Protein AF-A0A7H0F4N0-F1 (afdb_monomer_lite)

pLDDT: mean 88.07, std 16.34, range [26.11, 98.19]

Secondary structure (DSSP, 8-state):
--HHHHHHHHHHHHHHHHHHHHHHHHH-TTHHHHHHHHH-S-S-HHHHHHHHHHHHHT-GGGSPEEEEE-HHHHTT-SEEEETTTTEEEEEHHHHHHS-HHHHHHHHHHHHHHHHHHHHS-TT----------

Sequence (133 aa):
MSQQNQVRNKLNNALTSLIETLQEFAGQSNFWKIFDTAFGQTYNQLRVKELRTQWRLGDKGALPLVEIVNQEVLGISLGAYSIDTDKIYMSEQFVVAAKLADLVLVLLEEYGHHIDAQLSFSGLKTRRFLKSP

Radius of gyration: 15.57 Å; chains: 1; bounding box: 40×34×35 Å

Structure (mmCIF, N/CA/C/O backbone):
data_AF-A0A7H0F4N0-F1
#
_entry.id   AF-A0A7H0F4N0-F1
#
loop_
_atom_site.group_PDB
_atom_site.id
_atom_site.type_symbol
_atom_site.label_atom_id
_atom_site.label_alt_id
_atom_site.label_comp_id
_atom_site.label_asym_id
_atom_site.label_entity_id
_atom_site.label_seq_id
_atom_site.pdbx_PDB_ins_code
_atom_site.Cartn_x
_atom_site.Cartn_y
_atom_site.Cartn_z
_atom_site.occupancy
_atom_site.B_iso_or_equiv
_atom_site.auth_seq_id
_atom_site.auth_comp_id
_atom_site.auth_asym_id
_atom_site.auth_atom_id
_atom_site.pdbx_PDB_model_num
ATOM 1 N N . MET A 1 1 ? 21.449 14.154 -12.716 1.00 59.66 1 MET A N 1
ATOM 2 C CA . MET A 1 1 ? 20.951 13.095 -11.804 1.00 59.66 1 MET A CA 1
ATOM 3 C C . MET A 1 1 ? 20.898 11.789 -12.581 1.00 5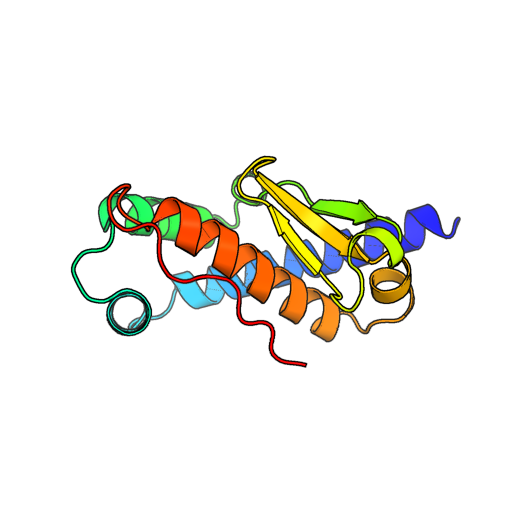9.66 1 MET A C 1
ATOM 5 O O . MET A 1 1 ? 20.528 11.839 -13.744 1.00 59.66 1 MET A O 1
ATOM 9 N N . SER A 1 2 ? 21.302 10.656 -11.997 1.00 82.94 2 SER A N 1
ATOM 10 C CA . SER A 1 2 ? 21.202 9.346 -12.666 1.00 82.94 2 SER A CA 1
ATOM 11 C C . SER A 1 2 ? 19.745 8.873 -12.772 1.00 82.94 2 SER A C 1
ATOM 13 O O . SER A 1 2 ? 18.926 9.219 -11.917 1.00 82.94 2 SER A O 1
ATOM 15 N N . GLN A 1 3 ? 19.436 8.044 -13.776 1.00 78.12 3 GLN A N 1
ATOM 16 C CA . GLN A 1 3 ? 18.103 7.454 -13.987 1.00 78.12 3 GLN A CA 1
ATOM 17 C C . GLN A 1 3 ? 17.570 6.760 -12.721 1.00 78.12 3 GLN A C 1
ATOM 19 O O . GLN A 1 3 ? 16.422 6.961 -12.334 1.00 78.12 3 GLN A O 1
ATOM 24 N N . GLN A 1 4 ? 18.432 6.029 -12.007 1.00 81.44 4 GLN A N 1
ATOM 25 C CA . GLN A 1 4 ? 18.079 5.365 -10.746 1.00 81.44 4 GLN A CA 1
ATOM 26 C C . GLN A 1 4 ? 17.644 6.348 -9.647 1.00 81.44 4 GLN A C 1
ATOM 28 O O . GLN A 1 4 ? 16.707 6.074 -8.900 1.00 81.44 4 GLN A O 1
ATOM 33 N N . ASN A 1 5 ? 18.273 7.526 -9.559 1.00 86.12 5 ASN A N 1
ATOM 34 C CA . ASN A 1 5 ? 17.859 8.550 -8.598 1.00 86.12 5 ASN A CA 1
ATOM 35 C C . ASN A 1 5 ? 16.509 9.170 -8.971 1.00 86.12 5 ASN A C 1
ATOM 37 O O . ASN A 1 5 ? 15.703 9.445 -8.086 1.00 86.12 5 ASN A O 1
ATOM 41 N N . GLN A 1 6 ? 16.234 9.349 -10.264 1.00 86.62 6 GLN A N 1
ATOM 42 C CA . GLN A 1 6 ? 14.939 9.844 -10.731 1.00 86.62 6 GLN A CA 1
ATOM 43 C C . GLN A 1 6 ? 13.813 8.843 -10.443 1.00 86.62 6 GLN A C 1
ATOM 45 O O . GLN A 1 6 ? 12.772 9.236 -9.919 1.00 86.62 6 GLN A O 1
ATOM 50 N N . VAL A 1 7 ? 14.040 7.560 -10.729 1.00 90.56 7 VAL A N 1
ATOM 51 C CA . VAL A 1 7 ? 13.104 6.462 -10.443 1.00 90.56 7 VAL A CA 1
ATOM 52 C C . VAL A 1 7 ? 12.780 6.399 -8.949 1.00 90.56 7 VAL A C 1
ATOM 54 O O . VAL A 1 7 ? 11.610 6.437 -8.569 1.00 90.56 7 VAL A O 1
ATOM 57 N N . ARG A 1 8 ? 13.807 6.409 -8.092 1.00 90.25 8 ARG A N 1
ATOM 58 C CA . ARG A 1 8 ? 13.636 6.395 -6.633 1.00 90.25 8 ARG A CA 1
ATOM 59 C C . ARG A 1 8 ? 12.873 7.617 -6.121 1.00 90.25 8 ARG A C 1
ATOM 61 O O . ARG A 1 8 ? 11.976 7.470 -5.299 1.00 90.25 8 ARG A O 1
ATOM 68 N N . ASN A 1 9 ? 13.189 8.816 -6.613 1.00 93.12 9 ASN A N 1
ATOM 69 C CA . ASN A 1 9 ? 12.488 10.039 -6.208 1.00 93.12 9 ASN A CA 1
ATOM 70 C C . ASN A 1 9 ? 11.012 10.008 -6.618 1.00 93.12 9 ASN A C 1
ATOM 72 O O . ASN A 1 9 ? 10.141 10.362 -5.828 1.00 93.12 9 ASN A O 1
ATOM 76 N N . LYS A 1 10 ? 10.721 9.545 -7.837 1.00 94.12 10 LYS A N 1
ATOM 77 C CA . LYS A 1 10 ? 9.350 9.425 -8.337 1.00 94.12 10 LYS A CA 1
ATOM 78 C C . LYS A 1 10 ? 8.540 8.413 -7.527 1.00 94.12 10 LYS A C 1
ATOM 80 O O . LYS A 1 10 ? 7.405 8.711 -7.165 1.00 94.12 10 LYS A O 1
ATOM 85 N N . LEU A 1 11 ? 9.138 7.270 -7.182 1.00 94.25 11 LEU A N 1
ATOM 86 C CA . LEU A 1 11 ? 8.508 6.277 -6.315 1.00 94.25 11 LEU A CA 1
ATOM 87 C C . LEU A 1 11 ? 8.276 6.821 -4.897 1.00 94.25 11 LEU A C 1
ATOM 89 O O . LEU A 1 11 ? 7.187 6.668 -4.359 1.00 94.25 11 LEU A O 1
ATOM 93 N N . ASN A 1 12 ? 9.249 7.523 -4.311 1.00 94.69 12 ASN A N 1
ATOM 94 C CA . ASN A 1 12 ? 9.091 8.151 -2.994 1.00 94.69 12 ASN A CA 1
ATOM 95 C C . ASN A 1 12 ? 7.967 9.197 -2.970 1.00 94.69 12 ASN A C 1
ATOM 97 O O . ASN A 1 12 ? 7.233 9.296 -1.983 1.00 94.69 12 ASN A O 1
ATOM 101 N N . ASN A 1 13 ? 7.812 9.964 -4.052 1.00 95.94 13 ASN A N 1
ATOM 102 C CA . ASN A 1 13 ? 6.696 10.894 -4.197 1.00 95.94 13 ASN A CA 1
ATOM 103 C C . ASN A 1 13 ? 5.366 10.133 -4.265 1.00 95.94 13 ASN A C 1
ATOM 105 O O . ASN A 1 13 ? 4.433 10.493 -3.557 1.00 95.94 13 ASN A O 1
ATOM 109 N N . ALA A 1 14 ? 5.299 9.043 -5.037 1.00 96.88 14 ALA A N 1
ATOM 110 C CA . ALA A 1 14 ? 4.094 8.220 -5.131 1.00 96.88 14 ALA A CA 1
ATOM 111 C C . ALA A 1 14 ? 3.719 7.589 -3.779 1.00 96.88 14 ALA A C 1
ATOM 113 O O . ALA A 1 14 ? 2.559 7.623 -3.387 1.00 96.88 14 ALA A O 1
ATOM 114 N N . LEU A 1 15 ? 4.701 7.094 -3.019 1.00 96.38 15 LEU A N 1
ATOM 115 C CA . LEU A 1 15 ? 4.493 6.569 -1.664 1.00 96.38 15 LEU A CA 1
ATOM 116 C C . LEU A 1 15 ? 4.022 7.644 -0.680 1.00 96.38 15 LEU A C 1
ATOM 118 O O . LEU A 1 15 ? 3.246 7.357 0.227 1.00 96.38 15 LEU A O 1
ATOM 122 N N . THR A 1 16 ? 4.481 8.885 -0.853 1.00 96.06 16 THR A N 1
ATOM 123 C CA . THR A 1 16 ? 3.986 10.021 -0.065 1.00 96.06 16 THR A CA 1
ATOM 124 C C . THR A 1 16 ? 2.516 10.281 -0.372 1.00 96.06 16 THR A C 1
ATOM 126 O O . THR A 1 16 ? 1.708 10.265 0.550 1.00 96.06 16 THR A O 1
ATOM 129 N N . SER A 1 17 ? 2.153 10.393 -1.651 1.00 97.12 17 SER A N 1
ATOM 130 C CA . SER A 1 17 ? 0.763 10.613 -2.066 1.00 97.12 17 SER A CA 1
ATOM 131 C C . SER A 1 17 ? -0.169 9.445 -1.728 1.00 97.12 17 SER A C 1
ATOM 133 O O . SER A 1 17 ? -1.334 9.665 -1.405 1.00 97.12 17 SER A O 1
ATOM 135 N N . LEU A 1 18 ? 0.327 8.204 -1.744 1.00 97.00 18 LEU A N 1
ATOM 136 C CA . LEU A 1 18 ? -0.422 7.044 -1.260 1.00 97.00 18 LEU A CA 1
ATOM 137 C C . LEU A 1 18 ? -0.762 7.192 0.227 1.00 97.00 18 LEU A C 1
ATOM 139 O O . LEU A 1 18 ? -1.912 6.993 0.609 1.00 97.00 18 LEU A O 1
ATOM 143 N N . ILE A 1 19 ? 0.207 7.572 1.065 1.00 96.25 19 ILE A N 1
ATOM 144 C CA . ILE A 1 19 ? -0.033 7.761 2.502 1.00 96.25 19 ILE A CA 1
ATOM 145 C C . ILE A 1 19 ? -0.975 8.929 2.769 1.00 96.25 19 ILE A C 1
ATOM 147 O O . ILE A 1 19 ? -1.862 8.788 3.604 1.00 96.25 19 ILE A O 1
ATOM 151 N N . GLU A 1 20 ? -0.838 10.036 2.042 1.00 96.19 20 GLU A N 1
ATOM 152 C CA . GLU A 1 20 ? -1.772 11.167 2.121 1.00 96.19 20 GLU A CA 1
ATOM 153 C C . GLU A 1 20 ? -3.200 10.721 1.763 1.00 96.19 20 GLU A C 1
ATOM 155 O O . GLU A 1 20 ? -4.149 11.002 2.495 1.00 96.19 20 GLU A O 1
ATOM 160 N N . THR A 1 21 ? -3.349 9.911 0.710 1.00 96.75 21 THR A N 1
ATOM 161 C CA . THR A 1 21 ? -4.646 9.333 0.318 1.00 96.75 21 THR A CA 1
ATOM 162 C C . THR A 1 21 ? -5.223 8.437 1.424 1.00 96.75 21 THR A C 1
ATOM 164 O O . THR A 1 21 ? -6.410 8.517 1.747 1.00 96.75 21 THR A O 1
ATOM 167 N N . LEU A 1 22 ? -4.395 7.594 2.050 1.00 96.81 22 LEU A N 1
ATOM 168 C CA . LEU A 1 22 ? -4.815 6.735 3.163 1.00 96.81 22 LEU A CA 1
ATOM 169 C C . LEU A 1 22 ? -5.156 7.541 4.426 1.00 96.81 22 LEU A C 1
ATOM 171 O O . LEU A 1 22 ? -6.099 7.189 5.139 1.00 96.81 22 LEU A O 1
ATOM 175 N N . GLN A 1 23 ? -4.432 8.629 4.695 1.00 96.50 23 GLN A N 1
ATOM 176 C CA . GLN A 1 23 ? -4.719 9.574 5.777 1.00 96.50 23 GLN A CA 1
ATOM 177 C C . GLN A 1 23 ? -6.105 10.195 5.610 1.00 96.50 23 GLN A C 1
ATOM 179 O O . GLN A 1 23 ? -6.920 10.147 6.539 1.00 96.50 23 GLN A O 1
ATOM 184 N N . GLU A 1 24 ? -6.389 10.729 4.421 1.00 96.56 24 GLU A N 1
ATOM 185 C CA . GLU A 1 24 ? -7.694 11.294 4.079 1.00 96.56 24 GLU A CA 1
ATOM 186 C C . GLU A 1 24 ? -8.801 10.249 4.232 1.00 96.56 24 GLU A C 1
ATOM 188 O O . GLU A 1 24 ? -9.806 10.494 4.906 1.00 96.56 24 GLU A O 1
ATOM 193 N N . PHE A 1 25 ? -8.587 9.047 3.690 1.00 96.00 25 PHE A N 1
ATOM 194 C CA . PHE A 1 25 ? -9.514 7.926 3.813 1.00 96.00 25 PHE A CA 1
ATOM 195 C C . PHE A 1 25 ? -9.801 7.557 5.279 1.00 96.00 25 PHE A C 1
ATOM 197 O O . PHE A 1 25 ? -10.961 7.459 5.687 1.00 96.00 25 PHE A O 1
ATOM 204 N N . ALA A 1 26 ? -8.770 7.434 6.117 1.00 96.31 26 ALA A N 1
ATOM 205 C CA . ALA A 1 26 ? -8.908 7.121 7.541 1.00 96.31 26 ALA A CA 1
ATOM 206 C C . ALA A 1 26 ? -9.651 8.215 8.340 1.00 96.31 26 ALA A C 1
ATOM 208 O O . ALA A 1 26 ? -10.211 7.954 9.425 1.00 96.31 26 ALA A O 1
ATOM 209 N N . GLY A 1 27 ? -9.660 9.443 7.821 1.00 95.81 27 GLY A N 1
ATOM 210 C CA . GLY A 1 27 ? -10.404 10.588 8.336 1.00 95.81 27 GLY A CA 1
ATOM 211 C C . GLY A 1 27 ? -11.907 10.550 8.046 1.00 95.81 27 GLY A C 1
ATOM 212 O O . GLY A 1 27 ? -12.668 11.169 8.790 1.00 95.81 27 GLY A O 1
ATOM 213 N N . GLN A 1 28 ? -12.356 9.796 7.039 1.00 97.00 28 GLN A N 1
ATOM 214 C CA . GLN A 1 28 ? -13.747 9.842 6.583 1.00 97.00 28 GLN A CA 1
ATOM 215 C C . GLN A 1 28 ? -14.744 9.342 7.643 1.00 97.00 28 GLN A C 1
ATOM 217 O O . GLN A 1 28 ? -14.494 8.389 8.392 1.00 97.00 28 GLN A O 1
ATOM 222 N N . SER A 1 29 ? -15.919 9.977 7.689 1.00 97.06 29 SER A N 1
ATOM 223 C CA . SER A 1 29 ? -17.006 9.617 8.612 1.00 97.06 29 SER A CA 1
ATOM 224 C C . SER A 1 29 ? -17.629 8.257 8.281 1.00 97.06 29 SER A C 1
ATOM 226 O O . SER A 1 29 ? -18.029 7.523 9.181 1.00 97.06 29 SER A O 1
ATOM 228 N N . ASN A 1 30 ? -17.646 7.882 7.001 1.00 96.50 30 ASN A N 1
ATOM 229 C CA . ASN A 1 30 ? -18.139 6.604 6.487 1.00 96.50 30 ASN A CA 1
ATOM 230 C C . ASN A 1 30 ? -17.053 5.513 6.393 1.00 96.50 30 ASN A C 1
ATOM 232 O O . ASN A 1 30 ? -17.327 4.464 5.816 1.00 96.50 30 ASN A O 1
ATOM 236 N N . PHE A 1 31 ? -15.861 5.715 6.972 1.00 96.31 31 PHE A N 1
ATOM 237 C CA . PHE A 1 31 ? -14.742 4.760 6.932 1.00 96.31 31 PHE A CA 1
ATOM 238 C C . PHE A 1 31 ? -15.171 3.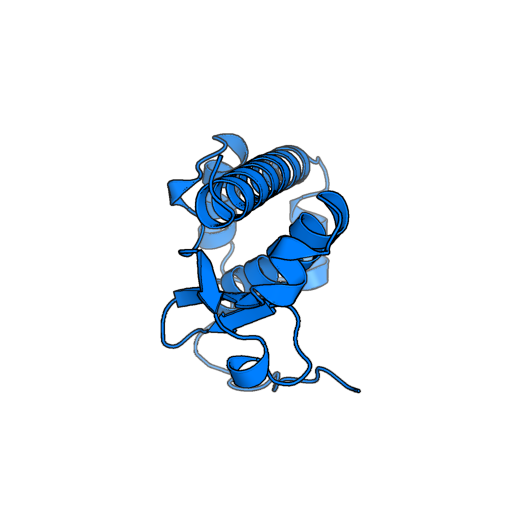311 7.219 1.00 96.31 31 PHE A C 1
ATOM 240 O O . PHE A 1 31 ? -14.912 2.413 6.425 1.00 96.31 31 PHE A O 1
ATOM 247 N N . TRP A 1 32 ? -15.890 3.086 8.325 1.00 95.12 32 TRP A N 1
ATOM 248 C CA . TRP A 1 32 ? -16.345 1.746 8.714 1.00 95.12 32 TRP A CA 1
ATOM 249 C C . TRP A 1 32 ? -17.326 1.144 7.711 1.00 95.12 32 TRP A C 1
ATOM 251 O O . TRP A 1 32 ? -17.184 -0.013 7.346 1.00 95.12 32 TRP A O 1
ATOM 261 N N . LYS A 1 33 ? -18.240 1.957 7.172 1.00 95.06 33 LYS A N 1
ATOM 262 C CA . LYS A 1 33 ? -19.189 1.515 6.145 1.00 95.06 33 LYS A CA 1
ATOM 263 C C . LYS A 1 33 ? -18.476 1.054 4.871 1.00 95.06 33 LYS A C 1
ATOM 265 O O . LYS A 1 33 ? -18.943 0.123 4.220 1.00 95.06 33 LYS A O 1
ATOM 270 N N . ILE A 1 34 ? -17.365 1.698 4.507 1.00 93.00 34 ILE A N 1
ATOM 27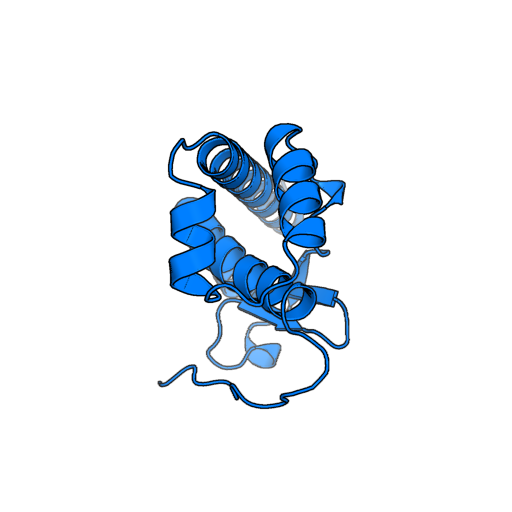1 C CA . ILE A 1 34 ? -16.563 1.300 3.343 1.00 93.00 34 ILE A CA 1
ATOM 272 C C . ILE A 1 34 ? -15.928 -0.076 3.586 1.00 93.00 34 ILE A C 1
ATOM 274 O O . ILE A 1 34 ? -16.042 -0.945 2.723 1.00 93.00 34 ILE A O 1
ATOM 278 N N . PHE A 1 35 ? -15.359 -0.314 4.772 1.00 91.12 35 PHE A N 1
ATOM 279 C CA . PHE A 1 35 ? -14.848 -1.639 5.146 1.00 91.12 35 PHE A CA 1
ATOM 280 C C . PHE A 1 35 ? -15.939 -2.705 5.192 1.00 91.12 35 PHE A C 1
ATOM 282 O O . PHE A 1 35 ? -15.758 -3.763 4.596 1.00 91.12 35 PHE A O 1
ATOM 289 N N . ASP A 1 36 ? -17.082 -2.409 5.812 1.00 91.25 36 ASP A N 1
ATOM 290 C CA . ASP A 1 36 ? -18.217 -3.333 5.882 1.00 91.25 36 ASP A CA 1
ATOM 291 C C . ASP A 1 36 ? -18.724 -3.726 4.485 1.00 91.25 36 ASP A C 1
ATOM 293 O O . ASP A 1 36 ? -19.159 -4.854 4.258 1.00 91.25 36 ASP A O 1
ATOM 297 N N . THR A 1 37 ? -18.654 -2.796 3.528 1.00 90.31 37 THR A N 1
ATOM 298 C CA . THR A 1 37 ? -19.050 -3.039 2.134 1.00 90.31 37 THR A CA 1
ATOM 299 C C . THR A 1 37 ? -18.030 -3.911 1.402 1.00 90.31 37 THR A C 1
ATOM 301 O O . THR A 1 37 ? -18.421 -4.811 0.663 1.00 90.31 37 THR A O 1
ATOM 304 N N . ALA A 1 38 ? -16.734 -3.655 1.593 1.00 87.31 38 ALA A N 1
ATOM 305 C CA . ALA A 1 38 ? -15.667 -4.364 0.888 1.00 87.31 38 ALA A CA 1
ATOM 306 C C . ALA A 1 38 ? -15.401 -5.769 1.457 1.00 87.31 38 ALA A C 1
ATOM 308 O O . ALA A 1 38 ? -15.194 -6.712 0.697 1.00 87.31 38 ALA A O 1
ATOM 309 N N . PHE A 1 39 ? -15.436 -5.915 2.783 1.00 85.69 39 PHE A N 1
ATOM 310 C CA . PHE A 1 39 ? -15.008 -7.121 3.499 1.00 85.69 39 PHE A CA 1
ATOM 311 C C . PHE A 1 39 ? -16.148 -7.835 4.249 1.00 85.69 39 PHE A C 1
ATOM 313 O O . PHE A 1 39 ? -15.912 -8.834 4.933 1.00 85.69 39 PHE A O 1
ATOM 320 N N . GLY A 1 40 ? -17.390 -7.351 4.144 1.00 87.19 40 GLY A N 1
ATOM 321 C CA . GLY A 1 40 ? -18.505 -7.837 4.960 1.00 87.19 40 GLY A CA 1
ATOM 322 C C . GLY A 1 40 ? -18.347 -7.431 6.427 1.00 87.19 40 GLY A C 1
ATOM 323 O O . GLY A 1 40 ? -17.635 -6.492 6.737 1.00 87.19 40 GLY A O 1
ATOM 324 N N . GLN A 1 41 ? -18.986 -8.140 7.360 1.00 82.44 41 GLN A N 1
ATOM 325 C CA . GLN A 1 41 ? -18.938 -7.793 8.796 1.00 82.44 41 GLN A CA 1
ATOM 326 C C . GLN A 1 41 ? -18.054 -8.732 9.635 1.00 82.44 41 GLN A C 1
ATOM 328 O O . GLN A 1 41 ? -17.961 -8.578 10.850 1.00 82.44 41 GLN A O 1
ATOM 333 N N . THR A 1 42 ? -17.410 -9.719 9.005 1.00 85.19 42 THR A N 1
ATOM 334 C CA . THR A 1 42 ? -16.651 -10.784 9.689 1.00 85.19 42 THR A CA 1
ATOM 335 C C . THR A 1 42 ? -15.134 -10.611 9.607 1.00 85.19 42 THR A C 1
ATOM 337 O O . THR A 1 42 ? -14.397 -11.503 10.023 1.00 85.19 42 THR A O 1
ATOM 340 N N . TYR A 1 43 ? -14.647 -9.500 9.051 1.00 88.00 43 TYR A N 1
ATOM 341 C CA . TYR A 1 43 ? -13.216 -9.210 9.002 1.00 88.00 43 TYR A CA 1
ATOM 342 C C . TYR A 1 43 ? -12.666 -8.874 10.393 1.00 88.00 43 TYR A C 1
ATOM 344 O O . TYR A 1 43 ? -13.398 -8.517 11.320 1.00 88.00 43 TYR A O 1
ATOM 352 N N . ASN A 1 44 ? -11.343 -8.949 10.542 1.00 89.88 44 ASN A N 1
ATOM 353 C CA . ASN A 1 44 ? -10.676 -8.601 11.791 1.00 89.88 44 ASN A CA 1
ATOM 354 C C . ASN A 1 44 ? -10.774 -7.086 12.076 1.00 89.88 44 ASN A C 1
ATOM 356 O O . ASN A 1 44 ? -9.913 -6.296 11.685 1.00 89.88 44 ASN A O 1
ATOM 360 N N . GLN A 1 45 ? -11.831 -6.667 12.779 1.00 90.94 45 GLN A N 1
ATOM 361 C CA . GLN A 1 45 ? -12.064 -5.259 13.114 1.00 90.94 45 GLN A CA 1
ATOM 362 C C . GLN A 1 45 ? -10.958 -4.656 13.985 1.00 90.94 45 GLN A C 1
ATOM 364 O O . GLN A 1 45 ? -10.694 -3.459 13.872 1.00 90.94 45 GLN A O 1
ATOM 369 N N . LEU A 1 46 ? -10.305 -5.452 14.842 1.00 92.44 46 LEU A N 1
ATOM 370 C CA . LEU A 1 46 ? -9.176 -4.979 15.644 1.00 92.44 46 LEU A CA 1
ATOM 371 C C . LEU A 1 46 ? -8.012 -4.581 14.732 1.00 92.44 46 LEU A C 1
ATOM 373 O O . LEU A 1 46 ? -7.505 -3.466 14.851 1.00 92.44 46 LEU A O 1
ATOM 377 N N . ARG A 1 47 ? -7.683 -5.425 13.748 1.00 92.94 47 ARG A N 1
ATOM 378 C CA . ARG A 1 47 ? -6.644 -5.115 12.760 1.00 92.94 47 ARG A CA 1
ATOM 379 C C . ARG A 1 47 ? -6.976 -3.863 11.948 1.00 92.94 47 ARG A C 1
ATOM 381 O O . ARG A 1 47 ? -6.111 -3.019 11.742 1.00 92.94 47 ARG A O 1
ATOM 388 N N . VAL A 1 48 ? -8.237 -3.673 11.552 1.00 94.06 48 VAL A N 1
ATOM 389 C CA . VAL A 1 48 ? -8.659 -2.440 10.857 1.00 94.06 48 VAL A CA 1
ATOM 390 C C . VAL A 1 48 ? -8.547 -1.198 11.750 1.00 94.06 48 VAL A C 1
ATOM 392 O O . VAL A 1 48 ? -8.192 -0.128 11.256 1.00 94.06 48 VAL A O 1
ATOM 395 N N . LYS A 1 49 ? -8.797 -1.300 13.065 1.00 95.00 49 LYS A N 1
ATOM 396 C CA . LYS A 1 49 ? -8.574 -0.177 14.003 1.00 95.00 49 LYS A CA 1
ATOM 397 C C . LYS A 1 49 ? -7.096 0.221 14.072 1.00 95.00 49 LYS A C 1
ATOM 399 O O . LYS A 1 49 ? -6.792 1.416 14.096 1.00 95.00 49 LYS A O 1
ATOM 404 N N . GLU A 1 50 ? -6.195 -0.756 14.088 1.00 94.56 50 GLU A N 1
ATOM 405 C CA . GLU A 1 50 ? -4.746 -0.522 14.060 1.00 94.56 50 GLU A CA 1
ATOM 406 C C . GLU A 1 50 ? -4.318 0.144 12.750 1.00 94.56 50 GLU A C 1
ATOM 408 O O . GLU A 1 50 ? -3.704 1.210 12.789 1.00 94.56 50 GLU A O 1
ATOM 413 N N . LEU A 1 51 ? -4.727 -0.419 11.606 1.00 94.50 51 LEU A N 1
ATOM 414 C CA . LEU A 1 51 ? -4.467 0.147 10.278 1.00 94.50 51 LEU A CA 1
ATOM 415 C C . LEU A 1 51 ? -4.965 1.590 10.178 1.00 94.50 51 LEU A C 1
ATOM 417 O O . LEU A 1 51 ? -4.225 2.479 9.772 1.00 94.50 51 LEU A O 1
ATOM 421 N N . ARG A 1 52 ? -6.190 1.865 10.641 1.00 95.62 52 ARG A N 1
ATOM 422 C CA . ARG A 1 52 ? -6.742 3.226 10.656 1.00 95.62 52 ARG A CA 1
ATOM 423 C C . ARG A 1 52 ? -5.888 4.190 11.482 1.00 95.62 52 ARG A C 1
ATOM 425 O O . ARG A 1 52 ? -5.755 5.355 11.111 1.00 95.62 52 ARG A O 1
ATOM 432 N N . THR A 1 53 ? -5.346 3.730 12.607 1.00 95.19 53 THR A N 1
ATOM 433 C CA . THR A 1 53 ? -4.475 4.543 13.469 1.00 95.19 53 THR A CA 1
ATOM 434 C C . THR A 1 53 ? -3.150 4.833 12.769 1.00 95.19 53 THR A C 1
ATOM 436 O O . THR A 1 53 ? -2.747 5.992 12.708 1.00 95.19 53 THR A O 1
ATOM 439 N N . GLN A 1 54 ? -2.526 3.814 12.174 1.00 94.44 54 GLN A N 1
ATOM 440 C CA . GLN A 1 54 ? -1.298 3.949 11.380 1.00 94.44 54 GLN A CA 1
ATOM 441 C C . GLN A 1 54 ? -1.490 4.924 10.214 1.00 94.44 54 GLN A C 1
ATOM 443 O O . GLN A 1 54 ? -0.693 5.847 10.041 1.00 94.44 54 GLN A O 1
ATOM 448 N N . TRP A 1 55 ? -2.597 4.790 9.478 1.00 95.62 55 TRP A N 1
ATOM 449 C CA . TRP A 1 55 ? -2.941 5.704 8.395 1.00 95.62 55 TRP A CA 1
ATOM 450 C C . TRP A 1 55 ? -3.108 7.122 8.897 1.00 95.62 55 TRP A C 1
ATOM 452 O O . TRP A 1 55 ? -2.463 7.996 8.351 1.00 95.62 55 TRP A O 1
ATOM 462 N N . ARG A 1 56 ? -3.862 7.376 9.972 1.00 95.38 56 ARG A N 1
ATOM 463 C CA . ARG A 1 56 ? -4.013 8.740 10.522 1.00 95.38 56 ARG A CA 1
ATOM 464 C C . ARG A 1 56 ? -2.687 9.387 10.917 1.00 95.38 56 ARG A C 1
ATOM 466 O O . ARG A 1 56 ? -2.533 10.591 10.739 1.00 95.38 56 ARG A O 1
ATOM 473 N N . LEU A 1 57 ? -1.744 8.602 11.430 1.00 94.62 57 LEU A N 1
ATOM 474 C CA . LEU A 1 57 ? -0.408 9.081 11.786 1.00 94.62 57 LEU A CA 1
ATOM 475 C C . LEU A 1 57 ? 0.489 9.332 10.564 1.00 94.62 57 LEU A C 1
ATOM 477 O O . LEU A 1 57 ? 1.528 9.968 10.706 1.00 94.62 57 LEU A O 1
ATOM 481 N N . GLY A 1 58 ? 0.092 8.867 9.376 1.00 91.25 58 GLY A N 1
ATOM 482 C CA . GLY A 1 58 ? 0.911 8.950 8.169 1.00 91.25 58 GLY A CA 1
ATOM 483 C C . GLY A 1 58 ? 2.135 8.040 8.225 1.00 91.25 58 GLY A C 1
ATOM 484 O O . GLY A 1 58 ? 3.179 8.370 7.660 1.00 91.25 58 GLY A O 1
ATOM 485 N N . ASP A 1 59 ? 2.036 6.924 8.950 1.00 85.50 59 ASP A N 1
ATOM 486 C CA . ASP A 1 59 ? 3.167 6.034 9.182 1.00 85.50 59 ASP A CA 1
ATOM 487 C C . ASP A 1 59 ? 3.527 5.245 7.913 1.00 85.50 59 ASP A C 1
ATOM 489 O O . ASP A 1 59 ? 2.907 4.237 7.573 1.00 85.50 59 ASP A O 1
ATOM 493 N N . LYS A 1 60 ? 4.577 5.697 7.218 1.00 79.50 60 LYS A N 1
ATOM 494 C CA . LYS A 1 60 ? 5.159 5.002 6.057 1.00 79.50 60 LYS A CA 1
ATOM 495 C C . LYS A 1 60 ? 5.761 3.641 6.413 1.00 79.50 60 LYS A C 1
ATOM 497 O O . LYS A 1 60 ? 5.893 2.810 5.520 1.00 79.50 60 LYS A O 1
ATOM 502 N N . GLY A 1 61 ? 6.123 3.409 7.677 1.00 78.81 61 GLY A N 1
ATOM 503 C CA . GLY A 1 61 ? 6.640 2.124 8.151 1.00 78.81 61 GLY A CA 1
ATOM 504 C C . GLY A 1 61 ? 5.588 1.013 8.152 1.00 78.81 61 GLY A C 1
ATOM 505 O O . GLY A 1 61 ? 5.949 -0.159 8.190 1.00 78.81 61 GLY A O 1
ATOM 506 N N . ALA A 1 62 ? 4.303 1.369 8.057 1.00 78.44 62 ALA A N 1
ATOM 507 C CA . ALA A 1 62 ? 3.200 0.422 7.916 1.00 78.44 62 ALA A CA 1
ATOM 508 C C . ALA A 1 62 ? 2.964 -0.042 6.464 1.00 78.44 62 ALA A C 1
ATOM 510 O O . ALA A 1 62 ? 2.051 -0.833 6.221 1.00 78.44 62 ALA A O 1
ATOM 511 N N . LEU A 1 63 ? 3.736 0.462 5.493 1.00 91.19 63 LEU A N 1
ATOM 512 C CA . LEU A 1 63 ? 3.672 -0.011 4.113 1.00 91.19 63 LEU A CA 1
ATOM 513 C C . LEU A 1 63 ? 4.595 -1.220 3.908 1.00 91.19 63 LEU A C 1
ATOM 515 O O . LEU A 1 63 ? 5.720 -1.215 4.416 1.00 91.19 63 LEU A O 1
ATOM 519 N N . PRO A 1 64 ? 4.176 -2.216 3.108 1.00 93.81 64 PRO A N 1
ATOM 520 C CA . PRO A 1 64 ? 5.080 -3.259 2.651 1.00 93.81 64 PRO A CA 1
ATOM 521 C C . PRO A 1 64 ? 6.214 -2.639 1.825 1.00 93.81 64 PRO A C 1
ATOM 523 O O . PRO A 1 64 ? 6.055 -1.592 1.185 1.00 93.81 64 PRO A O 1
ATOM 526 N N . LEU A 1 65 ? 7.376 -3.294 1.824 1.00 95.69 65 LEU A N 1
ATOM 527 C CA . LEU A 1 65 ? 8.515 -2.824 1.039 1.00 95.69 65 LEU A CA 1
ATOM 528 C C . LEU A 1 65 ? 8.169 -2.836 -0.452 1.00 95.69 65 LEU A C 1
ATOM 530 O O . LEU A 1 65 ? 7.593 -3.803 -0.955 1.00 95.69 65 LEU A O 1
ATOM 534 N N . VAL A 1 66 ? 8.570 -1.775 -1.157 1.00 96.56 66 VAL A N 1
ATOM 535 C CA . VAL A 1 66 ? 8.417 -1.687 -2.611 1.00 96.56 66 VAL A CA 1
ATOM 536 C C . VAL A 1 66 ? 9.733 -2.001 -3.303 1.00 96.56 66 VAL A C 1
ATOM 538 O O . VAL A 1 66 ? 10.744 -1.336 -3.069 1.00 96.56 66 VAL A O 1
ATOM 541 N N . GLU A 1 67 ? 9.705 -2.994 -4.181 1.00 96.06 67 GLU A N 1
ATOM 542 C CA . GLU A 1 67 ? 10.845 -3.431 -4.976 1.00 96.06 67 GLU A CA 1
ATOM 543 C C . GLU A 1 67 ? 10.579 -3.182 -6.462 1.00 96.06 67 GLU A C 1
ATOM 545 O O . GLU A 1 67 ? 9.495 -3.447 -6.977 1.00 96.06 67 GLU A O 1
ATOM 550 N N . ILE A 1 68 ? 11.573 -2.641 -7.161 1.00 95.75 68 ILE A N 1
ATOM 551 C CA . ILE A 1 68 ? 11.478 -2.382 -8.596 1.00 95.75 68 ILE A CA 1
ATOM 552 C C . ILE A 1 68 ? 12.109 -3.557 -9.330 1.00 95.75 68 ILE A C 1
ATOM 554 O O . ILE A 1 68 ? 13.263 -3.899 -9.076 1.00 95.75 68 ILE A O 1
ATOM 558 N N . VAL A 1 69 ? 11.352 -4.152 -10.247 1.00 95.75 69 VAL A N 1
ATOM 559 C CA . VAL A 1 69 ? 11.765 -5.327 -11.019 1.00 95.75 69 VAL A CA 1
ATOM 560 C C . VAL A 1 69 ? 11.585 -5.088 -12.513 1.00 95.75 69 VAL A C 1
ATOM 562 O O . VAL A 1 69 ? 10.867 -4.182 -12.941 1.00 95.75 69 VAL A O 1
ATOM 565 N N . ASN A 1 70 ? 12.234 -5.915 -13.328 1.00 95.56 70 ASN A N 1
ATOM 566 C CA . ASN A 1 70 ? 12.004 -5.908 -14.768 1.00 95.56 70 ASN A CA 1
ATOM 567 C C . ASN A 1 70 ? 10.546 -6.317 -15.073 1.00 95.56 70 ASN A C 1
ATOM 569 O O . ASN A 1 70 ? 10.006 -7.212 -14.423 1.00 95.56 70 ASN A O 1
ATOM 573 N N . GLN A 1 71 ? 9.928 -5.682 -16.077 1.00 93.88 71 GLN A N 1
ATOM 574 C CA . GLN A 1 71 ? 8.570 -5.989 -16.547 1.00 93.88 71 GLN A CA 1
ATOM 575 C C . GLN A 1 71 ? 8.371 -7.484 -16.852 1.00 93.88 71 GLN A C 1
ATOM 577 O O . GLN A 1 71 ? 7.298 -8.019 -16.589 1.00 93.88 71 GLN A O 1
ATOM 582 N N . GLU A 1 72 ? 9.404 -8.177 -17.337 1.00 94.19 72 GLU A N 1
ATOM 583 C CA . GLU A 1 72 ? 9.370 -9.617 -17.629 1.00 94.19 72 GLU A CA 1
ATOM 584 C C . GLU A 1 72 ? 8.990 -10.468 -16.406 1.00 94.19 72 GLU A C 1
ATOM 586 O O . GLU A 1 72 ? 8.281 -11.461 -16.551 1.00 94.19 72 GLU A O 1
ATOM 591 N N . VAL A 1 73 ? 9.387 -10.052 -15.195 1.00 94.19 73 VAL A N 1
ATOM 592 C CA . VAL A 1 73 ? 9.042 -10.742 -13.93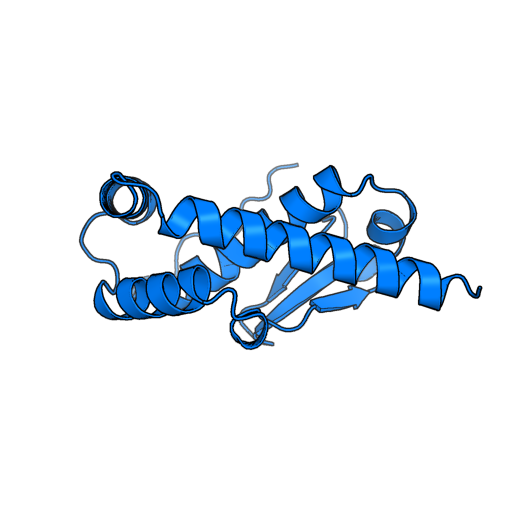6 1.00 94.19 73 VAL A CA 1
ATOM 593 C C . VAL A 1 73 ? 7.541 -10.655 -13.645 1.00 94.19 73 VAL A C 1
ATOM 595 O O . VAL A 1 73 ? 6.963 -11.575 -13.071 1.00 94.19 73 VAL A O 1
ATOM 598 N N . LEU A 1 74 ? 6.902 -9.555 -14.050 1.00 93.38 74 LEU A N 1
ATOM 599 C CA . LEU A 1 74 ? 5.489 -9.269 -13.789 1.00 93.38 74 LEU A CA 1
ATOM 600 C C . LEU A 1 74 ? 4.568 -9.667 -14.955 1.00 93.38 74 LEU A C 1
ATOM 602 O O . LEU A 1 74 ? 3.341 -9.565 -14.841 1.00 93.38 74 LEU A O 1
ATOM 606 N N . GLY A 1 75 ? 5.132 -10.108 -16.083 1.00 93.50 75 GLY A N 1
ATOM 607 C CA . GLY A 1 75 ? 4.383 -10.398 -17.301 1.00 93.50 75 GLY A CA 1
ATOM 608 C C . GLY A 1 75 ? 3.652 -9.153 -17.802 1.00 93.50 75 GLY A C 1
ATOM 609 O O . GLY A 1 75 ? 4.280 -8.155 -18.143 1.00 93.50 75 GLY A O 1
ATOM 610 N N . ILE A 1 76 ? 2.318 -9.202 -17.826 1.00 92.19 76 ILE A N 1
ATOM 611 C CA . ILE A 1 76 ? 1.466 -8.074 -18.245 1.00 92.19 76 ILE A CA 1
ATOM 612 C C . ILE A 1 76 ? 1.127 -7.099 -17.103 1.00 92.19 76 ILE A C 1
ATOM 614 O O . ILE A 1 76 ? 0.515 -6.062 -17.342 1.00 92.19 76 ILE A O 1
ATOM 618 N N . SER A 1 77 ? 1.486 -7.422 -15.856 1.00 94.25 77 SER A N 1
ATOM 619 C CA . SER A 1 77 ? 1.125 -6.602 -14.694 1.00 94.25 77 SER A CA 1
ATOM 620 C C . SER A 1 77 ? 2.070 -5.413 -14.511 1.00 94.25 77 SER A C 1
ATOM 622 O O . SER A 1 77 ? 3.279 -5.537 -14.682 1.00 94.25 77 SER A O 1
ATOM 624 N N . LEU A 1 78 ? 1.532 -4.260 -14.105 1.00 97.19 78 LEU A N 1
ATOM 625 C CA . LEU A 1 78 ? 2.322 -3.051 -13.814 1.00 97.19 78 LEU A CA 1
ATOM 626 C C . LEU A 1 78 ? 2.870 -3.031 -12.376 1.00 97.19 78 LEU A C 1
ATOM 628 O O . LEU A 1 78 ? 3.911 -2.424 -12.111 1.00 97.19 78 LEU A O 1
ATOM 632 N N . GLY A 1 79 ? 2.187 -3.739 -11.478 1.00 97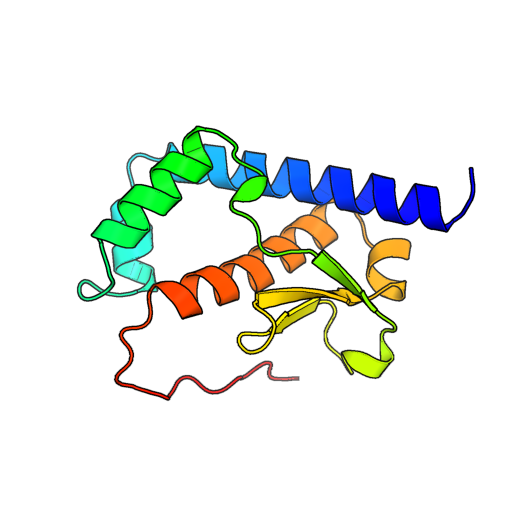.00 79 GLY A N 1
ATOM 633 C CA . GLY A 1 79 ? 2.608 -4.049 -10.120 1.00 97.00 79 GLY A CA 1
ATOM 634 C C . GLY A 1 79 ? 2.060 -5.406 -9.669 1.00 97.00 79 GLY A C 1
ATOM 635 O O . GLY A 1 79 ? 1.236 -6.009 -10.370 1.00 97.00 79 GLY A O 1
ATOM 636 N N . ALA A 1 80 ? 2.576 -5.908 -8.548 1.00 96.62 80 ALA A N 1
ATOM 637 C CA . ALA A 1 80 ? 2.080 -7.108 -7.879 1.00 96.62 80 ALA A CA 1
ATOM 638 C C . ALA A 1 80 ? 2.449 -7.112 -6.389 1.00 96.62 80 ALA A C 1
ATOM 640 O O . ALA A 1 80 ? 3.621 -6.961 -6.041 1.00 96.62 80 ALA A O 1
ATOM 641 N N . TYR A 1 81 ? 1.487 -7.366 -5.510 1.00 97.31 81 TYR A N 1
ATOM 642 C CA . TYR A 1 81 ? 1.736 -7.750 -4.127 1.00 97.31 81 TYR A CA 1
ATOM 643 C C . TYR A 1 81 ? 1.958 -9.262 -4.013 1.00 97.31 81 TYR A C 1
ATOM 645 O O . TYR A 1 81 ? 1.217 -10.069 -4.578 1.00 97.31 81 TYR A O 1
ATOM 653 N N . SER A 1 82 ? 2.975 -9.648 -3.247 1.00 95.19 82 SER A N 1
ATOM 654 C CA . SER A 1 82 ? 3.289 -11.041 -2.937 1.00 95.19 82 SER A CA 1
ATOM 655 C C . SER A 1 82 ? 3.075 -11.315 -1.457 1.00 95.19 82 SER A C 1
ATOM 657 O O . SER A 1 82 ? 3.760 -10.741 -0.612 1.00 95.19 82 SER A O 1
ATOM 659 N N . ILE A 1 83 ? 2.178 -12.254 -1.153 1.00 93.12 83 ILE A N 1
ATOM 660 C CA . ILE A 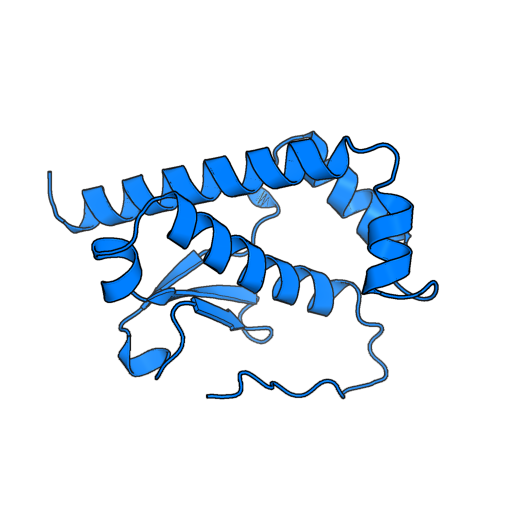1 83 ? 1.953 -12.745 0.215 1.00 93.12 83 ILE A CA 1
ATOM 661 C C . ILE A 1 83 ? 3.211 -13.444 0.753 1.00 93.12 83 ILE A C 1
ATOM 663 O O . ILE A 1 83 ? 3.538 -13.296 1.925 1.00 93.12 83 ILE A O 1
ATOM 667 N N . ASP A 1 84 ? 3.938 -14.174 -0.099 1.00 93.31 84 ASP A N 1
ATOM 668 C CA . ASP A 1 84 ? 5.091 -14.983 0.320 1.00 93.31 84 ASP A CA 1
ATOM 669 C C . ASP A 1 84 ? 6.284 -14.128 0.766 1.00 93.31 84 ASP A C 1
ATOM 671 O O . ASP A 1 84 ? 7.078 -14.551 1.606 1.00 93.31 84 ASP A O 1
ATOM 675 N N . THR A 1 85 ? 6.428 -12.929 0.196 1.00 94.81 85 THR A N 1
ATOM 676 C CA . THR A 1 85 ? 7.536 -12.014 0.512 1.00 94.81 85 THR A CA 1
ATOM 677 C C . THR A 1 85 ? 7.102 -10.779 1.295 1.00 94.81 85 THR A C 1
ATOM 679 O O . THR A 1 85 ? 7.971 -10.054 1.772 1.00 94.81 85 THR A O 1
ATOM 682 N N . ASP A 1 86 ? 5.793 -10.550 1.434 1.00 94.62 86 ASP A N 1
ATOM 683 C CA . ASP A 1 86 ? 5.177 -9.332 1.975 1.00 94.62 86 ASP A CA 1
ATOM 684 C C . ASP A 1 86 ? 5.726 -8.044 1.335 1.00 94.62 86 ASP A C 1
ATOM 686 O O . ASP A 1 86 ? 6.078 -7.063 1.994 1.00 94.62 86 ASP A O 1
ATOM 690 N N . LYS A 1 87 ? 5.841 -8.067 0.003 1.00 96.69 87 LYS A N 1
ATOM 691 C CA . LYS A 1 87 ? 6.361 -6.954 -0.799 1.00 96.69 87 LYS A CA 1
ATOM 692 C C . LYS A 1 87 ? 5.409 -6.572 -1.912 1.00 96.69 87 LYS A C 1
ATOM 694 O O . LYS A 1 87 ? 4.711 -7.420 -2.469 1.00 96.69 87 LYS A O 1
ATOM 699 N N . ILE A 1 88 ? 5.468 -5.299 -2.286 1.00 97.75 88 ILE A N 1
ATOM 700 C CA . ILE A 1 88 ? 4.930 -4.802 -3.549 1.00 97.75 88 ILE A CA 1
ATOM 701 C C . ILE A 1 88 ? 6.074 -4.758 -4.561 1.00 97.75 88 ILE A C 1
ATOM 703 O O . ILE A 1 88 ? 7.112 -4.146 -4.323 1.00 97.75 88 ILE A O 1
ATOM 707 N N . TYR A 1 89 ? 5.873 -5.377 -5.712 1.00 97.88 89 TYR A N 1
ATOM 708 C CA . TYR A 1 89 ? 6.771 -5.304 -6.853 1.00 97.88 89 TYR A CA 1
ATOM 709 C C . TYR A 1 89 ? 6.200 -4.342 -7.887 1.00 97.88 89 TYR A C 1
ATOM 711 O O . TYR A 1 89 ? 5.019 -4.423 -8.213 1.00 97.88 89 TYR A O 1
ATOM 719 N N . MET A 1 90 ? 7.031 -3.448 -8.415 1.00 97.75 90 MET A N 1
ATOM 720 C CA . MET A 1 90 ? 6.655 -2.476 -9.443 1.00 97.75 90 MET A CA 1
ATOM 721 C C . MET A 1 90 ? 7.533 -2.653 -10.678 1.00 97.75 90 MET A C 1
ATOM 723 O O . MET A 1 90 ? 8.750 -2.813 -10.564 1.00 97.75 90 MET A O 1
ATOM 727 N N . SER A 1 91 ? 6.932 -2.581 -11.863 1.00 96.81 91 SER A N 1
ATOM 728 C CA . SER A 1 91 ? 7.685 -2.626 -13.118 1.00 96.81 91 SER A CA 1
ATOM 729 C C . SER A 1 91 ? 8.567 -1.388 -13.272 1.00 96.81 91 SER A C 1
ATOM 731 O O . SER A 1 91 ? 8.077 -0.259 -13.226 1.00 96.81 91 SER A O 1
ATOM 733 N N . GLU A 1 92 ? 9.864 -1.575 -13.524 1.00 94.75 92 GLU A N 1
ATOM 734 C CA . GLU A 1 92 ? 10.785 -0.469 -13.798 1.00 94.75 92 GLU A CA 1
ATOM 735 C C . GLU A 1 92 ? 10.340 0.350 -15.016 1.00 94.75 92 GLU A C 1
ATOM 737 O O . GLU A 1 92 ? 10.295 1.579 -14.948 1.00 94.75 92 GLU A O 1
ATOM 742 N N . GLN A 1 93 ? 9.948 -0.318 -16.108 1.00 94.44 93 GLN A N 1
ATOM 743 C CA . GLN A 1 93 ? 9.472 0.349 -17.325 1.00 94.44 93 GLN A CA 1
ATOM 744 C C . GLN A 1 93 ? 8.258 1.233 -17.030 1.00 94.44 93 GLN A C 1
ATOM 746 O O . GLN A 1 93 ? 8.201 2.385 -17.471 1.00 94.44 93 GLN A O 1
ATOM 751 N N . PHE A 1 94 ? 7.323 0.724 -16.225 1.00 96.06 94 PHE A N 1
ATOM 752 C CA . PHE A 1 94 ? 6.164 1.488 -15.788 1.00 96.06 94 PHE A CA 1
ATOM 753 C C . PHE A 1 94 ? 6.568 2.670 -14.901 1.00 96.06 94 PHE A C 1
ATOM 755 O O . PHE A 1 94 ? 6.185 3.804 -15.188 1.00 96.06 94 PHE A O 1
ATOM 762 N N . VAL A 1 95 ? 7.401 2.453 -13.876 1.00 96.38 95 VAL A N 1
ATOM 763 C CA . VAL A 1 95 ? 7.862 3.527 -12.979 1.00 96.38 95 VAL A CA 1
ATOM 764 C C . VAL A 1 95 ? 8.563 4.635 -13.758 1.00 96.38 95 VAL A C 1
ATOM 766 O O . VAL A 1 95 ? 8.351 5.814 -13.467 1.00 96.38 95 VAL A O 1
ATOM 769 N N . VAL A 1 96 ? 9.337 4.304 -14.790 1.00 94.94 96 VAL A N 1
ATOM 770 C CA . VAL A 1 96 ? 9.980 5.297 -15.657 1.00 94.94 96 VAL A CA 1
ATOM 771 C C . VAL A 1 96 ? 8.945 6.103 -16.451 1.00 94.94 96 VAL A C 1
ATOM 773 O O . VAL A 1 96 ? 8.984 7.337 -16.403 1.00 94.94 96 VAL A O 1
ATOM 776 N N . ALA A 1 97 ? 7.994 5.445 -17.117 1.00 94.88 97 ALA A N 1
ATOM 777 C CA . ALA A 1 97 ? 7.095 6.081 -18.086 1.00 94.88 97 ALA A CA 1
ATOM 778 C C . ALA A 1 97 ? 5.835 6.742 -17.488 1.00 94.88 97 ALA A C 1
ATOM 780 O O . ALA A 1 97 ? 5.358 7.743 -18.019 1.00 94.88 97 ALA A O 1
ATOM 781 N N . ALA A 1 98 ? 5.297 6.209 -16.390 1.00 96.25 98 ALA A N 1
ATOM 782 C CA . ALA A 1 98 ? 3.979 6.564 -15.853 1.00 96.25 98 ALA A CA 1
ATOM 783 C C . ALA A 1 98 ? 3.876 8.007 -15.333 1.00 96.25 98 ALA A C 1
ATOM 785 O O . ALA A 1 98 ? 4.878 8.624 -14.970 1.00 96.25 98 ALA A O 1
ATOM 786 N N . LYS A 1 99 ? 2.670 8.563 -15.195 1.00 96.81 99 LYS A N 1
ATOM 787 C CA . LYS A 1 99 ? 2.501 9.792 -14.400 1.00 96.81 99 LYS A CA 1
ATOM 788 C C . LYS A 1 99 ? 2.488 9.442 -12.912 1.00 96.81 99 LYS A C 1
ATOM 790 O O . LYS A 1 99 ? 2.278 8.295 -12.532 1.00 96.81 99 LYS A O 1
ATOM 795 N N . LEU A 1 100 ? 2.703 10.442 -12.054 1.00 95.94 100 LEU A N 1
ATOM 796 C CA . LEU A 1 100 ? 2.653 10.243 -10.600 1.00 95.94 100 LEU A CA 1
ATOM 797 C C . LEU A 1 100 ? 1.309 9.639 -10.157 1.00 95.94 100 LEU A C 1
ATOM 799 O O . LEU A 1 100 ? 1.305 8.702 -9.372 1.00 95.94 100 LEU A O 1
ATOM 803 N N . ALA A 1 101 ? 0.192 10.129 -10.705 1.00 96.06 101 ALA A N 1
ATOM 804 C CA . ALA A 1 101 ? -1.144 9.626 -10.389 1.00 96.06 101 ALA A CA 1
ATOM 805 C C . ALA A 1 101 ? -1.313 8.136 -10.735 1.00 96.06 101 ALA A C 1
ATOM 807 O O . ALA A 1 101 ? -1.836 7.381 -9.923 1.00 96.06 101 ALA A O 1
ATOM 808 N N . ASP A 1 102 ? -0.805 7.696 -11.889 1.00 97.81 102 ASP A N 1
ATOM 809 C CA . ASP A 1 102 ? -0.892 6.292 -12.309 1.00 97.81 102 ASP A CA 1
ATOM 810 C C . ASP A 1 102 ? -0.076 5.378 -11.380 1.00 97.81 102 ASP A C 1
ATOM 812 O O . ASP A 1 102 ? -0.500 4.269 -11.062 1.00 97.81 102 ASP A O 1
ATOM 816 N N . LEU A 1 103 ? 1.074 5.858 -10.887 1.00 97.62 103 LEU A N 1
ATOM 817 C CA . LEU A 1 103 ? 1.865 5.126 -9.892 1.00 97.62 103 LEU A CA 1
ATOM 818 C C . LEU A 1 103 ? 1.121 4.980 -8.570 1.00 97.62 103 LEU A C 1
ATOM 820 O O . LEU A 1 103 ? 1.140 3.904 -7.983 1.00 97.62 103 LEU A O 1
ATOM 824 N N . VAL A 1 104 ? 0.469 6.048 -8.110 1.00 97.88 104 VAL A N 1
ATOM 825 C CA . VAL A 1 104 ? -0.331 6.016 -6.881 1.00 97.88 104 VAL A CA 1
ATOM 826 C C . VAL A 1 104 ? -1.488 5.026 -7.019 1.00 97.88 104 VAL A C 1
ATOM 828 O O . VAL A 1 104 ? -1.717 4.258 -6.093 1.00 97.88 104 VAL A O 1
ATOM 831 N N . LEU A 1 105 ? -2.171 4.987 -8.170 1.00 97.88 105 LEU A N 1
ATOM 832 C CA . LEU A 1 105 ? -3.268 4.044 -8.414 1.00 97.88 105 LEU A CA 1
ATOM 833 C C . LEU A 1 105 ? -2.811 2.583 -8.333 1.00 97.88 105 LEU A C 1
ATOM 835 O O . LEU A 1 105 ? -3.424 1.804 -7.607 1.00 97.88 105 LEU A O 1
ATOM 839 N N . VAL A 1 106 ? -1.715 2.224 -9.012 1.00 98.00 106 VAL A N 1
ATOM 840 C CA . VAL A 1 106 ? -1.181 0.852 -8.952 1.00 98.00 106 VAL A CA 1
ATOM 841 C C . VAL A 1 106 ? -0.692 0.516 -7.542 1.00 98.00 106 VAL A C 1
ATOM 843 O O . VAL A 1 106 ? -0.972 -0.562 -7.034 1.00 98.00 106 VAL A O 1
ATOM 846 N N . LEU A 1 107 ? -0.015 1.443 -6.856 1.00 98.19 107 LEU A N 1
ATOM 847 C CA . LEU A 1 107 ? 0.408 1.210 -5.473 1.00 98.19 107 LEU A CA 1
ATOM 848 C C . LEU A 1 107 ? -0.784 1.024 -4.520 1.00 98.19 107 LEU A C 1
ATOM 850 O O . LEU A 1 107 ? -0.695 0.204 -3.612 1.00 98.19 107 LEU A O 1
ATOM 854 N N . LEU A 1 108 ? -1.889 1.754 -4.712 1.00 97.50 108 LEU A N 1
ATOM 855 C CA . LEU A 1 108 ? -3.115 1.583 -3.924 1.00 97.50 108 LEU A CA 1
ATOM 856 C C . LEU A 1 108 ? -3.780 0.228 -4.186 1.00 97.50 108 LEU A C 1
ATOM 858 O O . LEU A 1 108 ? -4.255 -0.392 -3.237 1.00 97.50 108 LEU A O 1
ATOM 862 N N . GLU A 1 109 ? -3.795 -0.242 -5.437 1.00 96.38 109 GLU A N 1
ATOM 863 C CA . GLU A 1 109 ? -4.293 -1.576 -5.800 1.00 96.38 109 GLU A CA 1
ATOM 864 C C . GLU A 1 109 ? -3.497 -2.672 -5.077 1.00 96.38 109 GLU A C 1
ATOM 866 O O . GLU A 1 109 ? -4.069 -3.486 -4.350 1.00 96.38 109 GLU A O 1
ATOM 871 N N . GLU A 1 110 ? -2.167 -2.639 -5.187 1.00 97.62 110 GLU A N 1
ATOM 872 C CA . GLU A 1 110 ? -1.309 -3.657 -4.574 1.00 97.62 110 GLU A CA 1
ATOM 873 C C . GLU A 1 110 ? -1.277 -3.547 -3.040 1.00 97.62 110 GLU A C 1
ATOM 875 O O . GLU A 1 110 ? -1.252 -4.557 -2.333 1.00 97.62 110 GLU A O 1
ATOM 880 N N . TYR A 1 111 ? -1.373 -2.335 -2.487 1.00 96.81 111 TYR A N 1
ATOM 881 C CA . TYR A 1 111 ? -1.579 -2.156 -1.051 1.00 96.81 111 TYR A CA 1
ATOM 882 C C . TYR A 1 111 ? -2.935 -2.715 -0.595 1.00 96.81 111 TYR A C 1
ATOM 884 O O . TYR A 1 111 ? -3.025 -3.304 0.481 1.00 96.81 111 TYR A O 1
ATOM 892 N N . GLY A 1 112 ? -3.982 -2.607 -1.417 1.00 94.25 112 GLY A N 1
ATOM 893 C CA . GLY A 1 112 ? -5.275 -3.245 -1.173 1.00 94.25 112 GLY A CA 1
ATOM 894 C C . GLY A 1 112 ? -5.157 -4.762 -1.017 1.00 94.25 112 GLY A C 1
ATOM 895 O O . GLY A 1 112 ? -5.745 -5.323 -0.092 1.00 94.25 112 GLY A O 1
ATOM 896 N N . HIS A 1 113 ? -4.336 -5.416 -1.842 1.00 92.69 113 HIS A N 1
ATOM 897 C CA . HIS A 1 113 ? -4.034 -6.845 -1.705 1.00 92.69 113 HIS A CA 1
ATOM 898 C C . HIS A 1 113 ? -3.280 -7.181 -0.409 1.00 92.69 113 HIS A C 1
ATOM 900 O O . HIS A 1 113 ? -3.591 -8.183 0.237 1.00 92.69 113 HIS A O 1
ATOM 906 N N . HIS A 1 114 ? -2.346 -6.331 0.020 1.00 94.38 114 HIS A N 1
ATOM 907 C CA . HIS A 1 114 ? -1.690 -6.467 1.325 1.00 94.38 114 HIS A CA 1
ATOM 908 C C . HIS A 1 114 ? -2.685 -6.360 2.491 1.00 94.38 114 HIS A C 1
ATOM 910 O O . HIS A 1 114 ? -2.623 -7.148 3.437 1.00 94.38 114 HIS A O 1
ATOM 916 N N . ILE A 1 115 ? -3.645 -5.433 2.417 1.00 93.44 115 ILE A N 1
ATOM 917 C CA . ILE A 1 115 ? -4.712 -5.324 3.419 1.00 93.44 115 ILE A CA 1
ATOM 918 C C . ILE A 1 115 ? -5.626 -6.552 3.388 1.00 93.44 115 ILE A C 1
ATOM 920 O O . ILE A 1 115 ? -5.912 -7.116 4.443 1.00 93.44 115 ILE A O 1
ATOM 924 N N . ASP A 1 116 ? -6.043 -7.010 2.208 1.00 91.31 116 ASP A N 1
ATOM 925 C CA . ASP A 1 116 ? -6.875 -8.209 2.062 1.00 91.31 116 ASP A CA 1
ATOM 926 C C . ASP A 1 116 ? -6.220 -9.441 2.705 1.00 91.31 116 ASP A C 1
ATOM 928 O O . ASP A 1 116 ? -6.860 -10.152 3.484 1.00 91.31 116 ASP A O 1
ATOM 932 N N . ALA A 1 117 ? -4.915 -9.634 2.491 1.00 90.44 117 ALA A N 1
ATOM 933 C CA . ALA A 1 117 ? -4.156 -10.730 3.089 1.00 90.44 117 ALA A CA 1
ATOM 934 C C . ALA A 1 117 ? -4.116 -10.682 4.630 1.00 90.44 117 ALA A C 1
ATOM 936 O O . ALA A 1 117 ? -4.103 -11.730 5.275 1.00 90.44 117 ALA A O 1
ATOM 937 N N . GLN A 1 118 ? -4.133 -9.489 5.235 1.00 89.94 118 GLN A N 1
ATOM 938 C CA . GLN A 1 118 ? -4.147 -9.322 6.696 1.00 89.94 118 GLN A CA 1
ATOM 939 C C . GLN A 1 118 ? -5.534 -9.460 7.323 1.00 89.94 118 GLN A C 1
ATOM 941 O O . GLN A 1 118 ? -5.651 -9.785 8.508 1.00 89.94 118 GLN A O 1
ATOM 946 N N . LEU A 1 119 ? -6.581 -9.136 6.564 1.00 88.94 119 LEU A N 1
ATOM 947 C CA . LEU A 1 119 ? -7.961 -9.146 7.050 1.00 88.94 119 LEU A CA 1
ATOM 948 C C . LEU A 1 119 ? -8.669 -10.473 6.793 1.00 88.94 119 LEU A C 1
ATOM 950 O O . LEU A 1 119 ? -9.614 -10.807 7.514 1.00 88.94 119 LEU A O 1
ATOM 954 N N . SER A 1 120 ? -8.197 -11.228 5.804 1.00 76.06 120 SER A N 1
ATOM 955 C CA . SER A 1 120 ? -8.642 -12.584 5.521 1.00 76.06 120 SER A CA 1
ATOM 956 C C . SER A 1 120 ? -8.404 -13.483 6.733 1.00 76.06 120 SER A C 1
ATOM 958 O O . SER A 1 120 ? -7.270 -13.740 7.133 1.00 76.06 120 SER A O 1
ATOM 960 N N . PHE A 1 121 ? -9.483 -14.003 7.319 1.00 55.59 121 PHE A N 1
ATOM 961 C CA . PHE A 1 121 ? -9.382 -15.058 8.322 1.00 55.59 121 PHE A CA 1
ATOM 962 C C . PHE A 1 121 ? -8.748 -16.285 7.652 1.00 55.59 121 PHE A C 1
ATOM 964 O O . PHE A 1 121 ? -9.213 -16.726 6.595 1.00 55.59 121 PHE A O 1
ATOM 971 N N . SER A 1 122 ? -7.686 -16.837 8.237 1.00 46.88 122 SER A N 1
ATOM 972 C CA . SER A 1 122 ? -7.036 -18.064 7.771 1.00 46.88 122 SER A CA 1
ATOM 973 C C . SER A 1 122 ? -8.018 -19.244 7.848 1.00 46.88 122 SER A C 1
ATOM 975 O O . SER A 1 122 ? -8.091 -19.971 8.831 1.00 46.88 122 SER A O 1
ATOM 977 N N . GLY A 1 123 ? -8.836 -19.415 6.808 1.00 40.41 123 GLY A N 1
ATOM 978 C CA . GLY A 1 123 ? -9.876 -20.446 6.766 1.00 40.41 123 GLY A CA 1
ATOM 979 C C . GLY A 1 123 ? -10.570 -20.637 5.418 1.00 40.41 123 GLY A C 1
ATOM 980 O O . GLY A 1 123 ? -11.083 -21.720 5.162 1.00 40.41 123 GLY A O 1
ATOM 981 N N . LEU A 1 124 ? -10.534 -19.657 4.510 1.00 33.81 124 LEU A N 1
ATOM 982 C CA . LEU A 1 124 ? -11.026 -19.826 3.138 1.00 33.81 124 LEU A CA 1
ATOM 983 C C . LEU A 1 124 ? -9.983 -19.321 2.140 1.00 33.81 124 LEU A C 1
ATOM 985 O O . LEU A 1 124 ? -10.016 -18.183 1.680 1.00 33.81 124 LEU A O 1
ATOM 989 N N . LYS A 1 125 ? -9.061 -20.217 1.766 1.00 48.91 125 LYS A N 1
ATOM 990 C CA . LYS A 1 125 ? -8.305 -20.118 0.512 1.00 48.91 125 LYS A CA 1
ATOM 991 C C . LYS A 1 125 ? -9.292 -20.160 -0.659 1.00 48.91 125 LYS A C 1
ATOM 993 O O . LYS A 1 125 ? -9.492 -21.231 -1.209 1.00 48.91 125 LYS A O 1
ATOM 998 N N . THR A 1 126 ? -9.899 -19.037 -1.040 1.00 45.31 126 THR A N 1
ATOM 999 C CA . THR A 1 126 ? -10.513 -18.845 -2.370 1.00 45.31 126 THR A CA 1
ATOM 1000 C C . THR A 1 126 ? -11.058 -17.425 -2.517 1.00 45.31 126 THR A C 1
ATOM 1002 O O . THR A 1 126 ? -12.246 -17.197 -2.327 1.00 45.31 126 THR A O 1
ATOM 1005 N N . ARG A 1 127 ? -10.215 -16.495 -2.974 1.00 43.44 127 ARG A N 1
ATOM 1006 C CA . ARG A 1 127 ? -10.483 -15.720 -4.198 1.00 43.44 127 ARG A CA 1
ATOM 1007 C C . ARG A 1 127 ? -9.177 -15.587 -4.968 1.00 43.44 127 ARG A C 1
ATOM 1009 O O . ARG A 1 127 ? -8.401 -14.656 -4.828 1.00 43.44 127 ARG A O 1
ATOM 1016 N N . ARG A 1 128 ? -8.938 -16.653 -5.729 1.00 38.62 128 ARG A N 1
ATOM 1017 C CA . ARG A 1 128 ? -7.973 -16.770 -6.815 1.00 38.62 128 ARG A CA 1
ATOM 1018 C C . ARG A 1 128 ? -7.982 -15.483 -7.648 1.00 38.62 128 ARG A C 1
ATOM 1020 O O . ARG A 1 128 ? -9.051 -15.051 -8.073 1.00 38.62 128 ARG A O 1
ATOM 1027 N N . PHE A 1 129 ? -6.786 -14.940 -7.867 1.00 45.62 129 PHE A N 1
ATOM 1028 C CA . PHE A 1 129 ? -6.405 -14.101 -8.999 1.00 45.62 129 PHE A CA 1
ATOM 1029 C C . PHE A 1 129 ? -7.404 -14.174 -10.156 1.00 45.62 129 PHE A C 1
ATOM 1031 O O . PHE A 1 129 ? -7.537 -15.217 -10.796 1.00 45.62 129 PHE A O 1
ATOM 1038 N N . LEU A 1 130 ? -8.043 -13.048 -10.453 1.00 33.12 130 LEU A N 1
ATOM 1039 C CA . LEU A 1 130 ? -8.537 -12.746 -11.787 1.00 33.12 130 LEU A CA 1
ATOM 1040 C C . LEU A 1 130 ? -8.161 -11.296 -12.106 1.00 33.12 130 LEU A C 1
ATOM 1042 O O . LEU A 1 130 ? -9.017 -10.421 -12.167 1.00 33.12 130 LEU A O 1
ATOM 1046 N N . LYS A 1 131 ? -6.868 -11.066 -12.367 1.00 42.19 131 LYS A N 1
ATOM 1047 C CA . LYS A 1 131 ? -6.517 -10.184 -13.485 1.00 42.19 131 LYS A CA 1
ATOM 1048 C C . LYS A 1 131 ? -7.018 -10.921 -14.736 1.00 42.19 131 LYS A C 1
ATOM 1050 O O . LYS A 1 131 ? -6.471 -11.957 -15.103 1.00 42.19 131 LYS A O 1
ATOM 1055 N N . SER A 1 132 ? -8.161 -10.488 -15.261 1.00 26.11 132 SER A N 1
ATOM 1056 C CA . SER A 1 132 ? -8.647 -10.876 -16.595 1.00 26.11 132 SER A CA 1
ATOM 1057 C C . SER A 1 132 ? -8.082 -9.872 -17.614 1.00 26.11 132 SER A C 1
ATOM 1059 O O . SER A 1 132 ? -7.766 -8.759 -17.194 1.00 26.11 132 SER A O 1
ATOM 1061 N N . PRO A 1 133 ? -7.871 -10.299 -18.874 1.00 41.84 133 PRO A N 1
ATOM 1062 C CA . PRO A 1 133 ? -6.842 -9.786 -19.788 1.00 41.84 133 PRO A CA 1
ATOM 1063 C C . PRO A 1 133 ? -6.954 -8.307 -20.158 1.00 41.84 133 PRO A C 1
ATOM 1065 O O . PRO A 1 133 ? -8.087 -7.778 -20.173 1.00 41.84 133 PRO A O 1
#

Foldseek 3Di:
DDPVVVLVVLLVLLLQVLLVVLLVLLPDPCNVVVCCVPPNDQWDVVVVVVSSVCSVVSPSVPQFAEAEDACVVVPPDQWAQDPVRSYIYGHPVCSSPDDSVVSNVSSNVRVVVSVCSRRDDPPDPDDDDPPDD

Organism: NCBI:txid2666332